Protein AF-A0A2P9H686-F1 (afdb_monomer)

Structure (mmCIF, N/CA/C/O backbone):
data_AF-A0A2P9H686-F1
#
_entry.id   AF-A0A2P9H686-F1
#
loop_
_atom_site.group_PDB
_atom_site.id
_atom_site.type_symbol
_atom_site.label_atom_id
_atom_site.label_alt_id
_atom_site.label_comp_id
_atom_site.label_asym_id
_atom_site.label_entity_id
_atom_site.label_seq_id
_atom_site.pdbx_PDB_ins_code
_atom_site.Cartn_x
_atom_site.Cartn_y
_atom_site.Cartn_z
_atom_site.occupancy
_atom_site.B_iso_or_equiv
_atom_site.auth_seq_id
_atom_site.auth_comp_id
_atom_site.auth_asym_id
_atom_site.auth_atom_id
_atom_site.pdbx_PDB_model_num
ATOM 1 N N . MET A 1 1 ? 28.401 1.235 -48.969 1.00 35.66 1 MET A N 1
ATO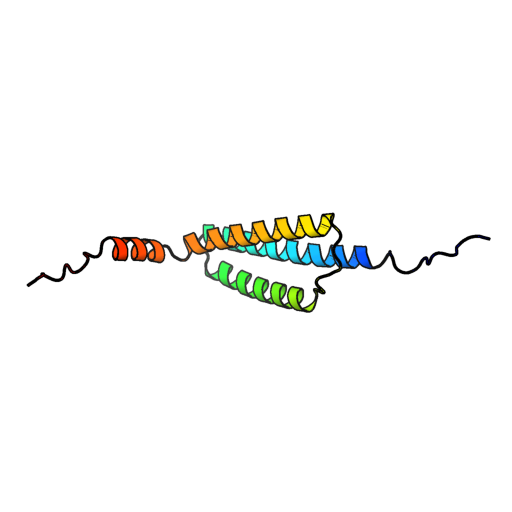M 2 C CA . MET A 1 1 ? 29.244 0.859 -47.812 1.00 35.66 1 MET A CA 1
ATOM 3 C C . MET A 1 1 ? 28.421 1.057 -46.553 1.00 35.66 1 MET A C 1
ATOM 5 O O . MET A 1 1 ? 27.685 2.031 -46.477 1.00 35.66 1 MET A O 1
ATOM 9 N N . ALA A 1 2 ? 28.430 0.055 -45.678 1.00 37.09 2 ALA A N 1
ATOM 10 C CA . ALA A 1 2 ? 27.423 -0.170 -44.650 1.00 37.09 2 ALA A CA 1
ATOM 11 C C . ALA A 1 2 ? 27.422 0.869 -43.517 1.00 37.09 2 ALA A C 1
ATOM 13 O O . ALA A 1 2 ? 28.468 1.333 -43.068 1.00 37.09 2 ALA A O 1
ATOM 14 N N . PHE A 1 3 ? 26.201 1.153 -43.057 1.00 38.00 3 PHE A N 1
ATOM 15 C CA . PHE A 1 3 ? 25.838 1.821 -41.814 1.00 38.00 3 PHE A CA 1
ATOM 16 C C . PHE A 1 3 ? 26.611 1.247 -40.623 1.00 38.00 3 PHE A C 1
ATOM 18 O O . PHE A 1 3 ? 26.540 0.048 -40.357 1.00 38.00 3 PHE A O 1
ATOM 25 N N . LYS A 1 4 ? 27.261 2.114 -39.849 1.00 41.88 4 LYS A N 1
ATOM 26 C CA . LYS A 1 4 ? 27.692 1.789 -38.489 1.00 41.88 4 LYS A CA 1
ATOM 27 C C . LYS A 1 4 ? 26.684 2.429 -37.538 1.00 41.88 4 LYS A C 1
ATOM 29 O O . LYS A 1 4 ? 26.831 3.582 -37.151 1.00 41.88 4 LYS A O 1
ATOM 34 N N . LYS A 1 5 ? 25.590 1.706 -37.280 1.00 52.00 5 LYS A N 1
ATOM 35 C CA . LYS A 1 5 ? 24.644 2.045 -36.215 1.00 52.00 5 LYS A CA 1
ATOM 36 C C . LYS A 1 5 ? 25.286 1.700 -34.871 1.00 52.00 5 LYS A C 1
ATOM 38 O O . LYS A 1 5 ? 25.851 0.622 -34.707 1.00 52.00 5 LYS A O 1
ATOM 43 N N . ASN A 1 6 ? 25.205 2.684 -33.987 1.00 47.69 6 ASN A N 1
ATOM 44 C CA . ASN A 1 6 ? 25.576 2.733 -32.577 1.00 47.69 6 ASN A CA 1
ATOM 45 C C . ASN A 1 6 ? 25.313 1.420 -31.825 1.00 47.69 6 ASN A C 1
ATOM 47 O O . ASN A 1 6 ? 24.280 0.787 -32.025 1.00 47.69 6 ASN A O 1
ATOM 51 N N . HIS A 1 7 ? 26.237 1.039 -30.942 1.00 43.03 7 HIS A N 1
ATOM 52 C CA . HIS A 1 7 ? 26.162 -0.209 -30.176 1.00 43.03 7 HIS A CA 1
ATOM 53 C C . HIS A 1 7 ? 26.473 -0.011 -28.682 1.00 43.03 7 HIS A C 1
ATOM 55 O O . HIS A 1 7 ? 27.150 -0.838 -28.087 1.00 43.03 7 HIS A O 1
ATOM 61 N N . CYS A 1 8 ? 26.024 1.097 -28.073 1.00 41.28 8 CYS A N 1
ATOM 62 C CA . CYS A 1 8 ? 26.352 1.391 -26.667 1.00 41.28 8 CYS A CA 1
ATOM 63 C C . CYS A 1 8 ? 25.225 1.973 -25.788 1.00 41.28 8 CYS A C 1
ATOM 65 O O . CYS A 1 8 ? 25.517 2.307 -24.648 1.00 41.28 8 CYS A O 1
ATOM 67 N N . GLU A 1 9 ? 23.968 2.087 -26.239 1.00 40.03 9 GLU A N 1
ATOM 68 C CA . GLU A 1 9 ? 22.921 2.775 -25.442 1.00 40.03 9 GLU A CA 1
ATOM 69 C C . GLU A 1 9 ? 21.691 1.923 -25.063 1.00 40.03 9 GLU A C 1
ATOM 71 O O . GLU A 1 9 ? 20.834 2.407 -24.333 1.00 40.03 9 GLU A O 1
ATOM 76 N N . GLU A 1 10 ? 21.589 0.654 -25.475 1.00 42.50 10 GLU A N 1
ATOM 77 C CA . GLU A 1 10 ? 20.373 -0.150 -25.216 1.00 42.50 10 GLU A CA 1
ATOM 78 C C . GLU A 1 10 ? 20.402 -0.960 -23.902 1.00 42.50 10 GLU A C 1
ATOM 80 O O . GLU A 1 10 ? 19.351 -1.282 -23.363 1.00 42.50 10 GLU A O 1
ATOM 85 N N . GLU A 1 11 ? 21.569 -1.232 -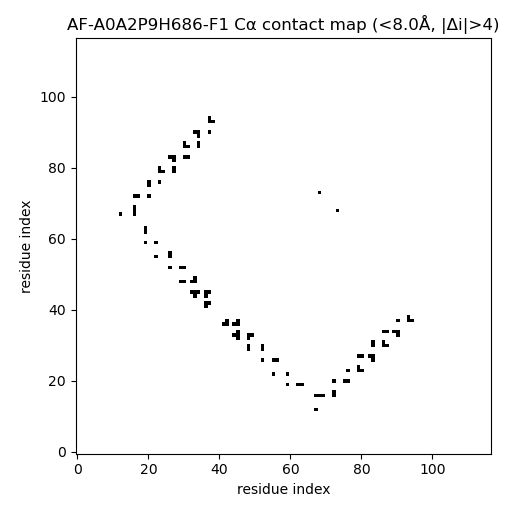23.310 1.00 43.25 11 GLU A N 1
ATOM 86 C CA . GLU A 1 11 ? 21.677 -2.204 -22.201 1.00 43.25 11 GLU A CA 1
ATOM 87 C C . GLU A 1 11 ? 21.416 -1.612 -20.793 1.00 43.25 11 GLU A C 1
ATOM 89 O O . GLU A 1 11 ? 21.344 -2.340 -19.806 1.00 43.25 11 GLU A O 1
ATOM 94 N N . GLN A 1 12 ? 21.241 -0.288 -20.672 1.00 46.44 12 GLN A N 1
ATOM 95 C CA . GLN A 1 12 ? 21.010 0.401 -19.386 1.00 46.44 12 GLN A CA 1
ATOM 96 C C . GLN A 1 12 ? 19.530 0.673 -19.062 1.00 46.44 12 GLN A C 1
ATOM 98 O O . GLN A 1 12 ? 19.181 0.826 -17.889 1.00 46.44 12 GLN A O 1
ATOM 103 N N . ALA A 1 13 ? 18.643 0.690 -20.062 1.00 51.19 13 ALA A N 1
ATOM 104 C CA . ALA A 1 13 ? 17.220 0.984 -19.866 1.00 51.19 13 ALA A CA 1
ATOM 105 C C . ALA A 1 13 ? 16.452 -0.169 -19.188 1.00 51.19 13 ALA A C 1
ATOM 107 O O . ALA A 1 13 ? 15.558 0.074 -18.371 1.00 51.19 13 ALA A O 1
ATOM 108 N N . ASP A 1 14 ? 16.842 -1.417 -19.460 1.00 55.59 14 ASP A N 1
ATOM 109 C CA . ASP A 1 14 ? 16.179 -2.609 -18.919 1.00 55.59 14 ASP A CA 1
ATOM 110 C C . ASP A 1 14 ? 16.427 -2.779 -17.412 1.00 55.59 14 ASP A C 1
ATOM 112 O O . ASP A 1 14 ? 15.499 -3.056 -16.645 1.00 55.59 14 ASP A O 1
ATOM 116 N N . GLY A 1 15 ? 17.657 -2.524 -16.949 1.00 58.25 15 GLY A N 1
ATOM 117 C CA . GLY A 1 15 ? 18.004 -2.588 -15.524 1.00 58.25 15 GLY A CA 1
ATOM 118 C C . GLY A 1 15 ? 17.287 -1.524 -14.685 1.00 58.25 15 GLY A C 1
ATOM 119 O O . GLY A 1 15 ? 16.824 -1.802 -13.577 1.00 58.25 15 GLY A O 1
ATOM 120 N N . TYR A 1 16 ? 17.128 -0.317 -15.233 1.00 63.25 16 TYR A N 1
ATOM 121 C CA . TYR A 1 16 ? 16.438 0.787 -14.565 1.00 63.25 16 TYR A CA 1
ATOM 122 C C . TYR A 1 16 ? 14.915 0.596 -14.525 1.00 63.25 16 TYR A C 1
ATOM 124 O O . TYR A 1 16 ? 14.286 0.788 -13.481 1.00 63.25 16 TYR A O 1
ATOM 132 N N . SER A 1 17 ? 14.327 0.129 -15.632 1.00 73.62 17 SER A N 1
ATOM 133 C CA . SER A 1 17 ? 12.901 -0.206 -15.715 1.00 73.62 17 SER A CA 1
ATOM 134 C C . SER A 1 17 ? 12.523 -1.321 -14.741 1.00 73.62 17 SER A C 1
ATOM 136 O O . SER A 1 17 ? 11.510 -1.224 -14.046 1.00 73.62 17 SER A O 1
ATOM 138 N N . SER A 1 18 ? 13.368 -2.352 -14.630 1.00 78.00 18 SER A N 1
ATOM 139 C CA . SER A 1 18 ? 13.176 -3.440 -13.670 1.00 78.00 18 SER A CA 1
ATOM 140 C C . SER A 1 18 ? 13.245 -2.950 -12.219 1.00 78.00 18 SER A C 1
ATOM 142 O O . SER A 1 18 ? 12.425 -3.362 -11.398 1.00 78.00 18 SER A O 1
ATOM 144 N N . GLY A 1 19 ? 14.178 -2.048 -11.894 1.00 86.25 19 GLY A N 1
ATOM 145 C CA . GLY A 1 19 ? 14.286 -1.451 -10.559 1.00 86.25 19 GLY A CA 1
ATOM 146 C C . GLY A 1 19 ? 13.062 -0.609 -10.181 1.00 86.25 19 GLY A C 1
ATOM 147 O O . GLY A 1 19 ? 12.564 -0.705 -9.060 1.00 86.25 19 GLY A O 1
ATOM 148 N N . LEU A 1 20 ? 12.520 0.158 -11.131 1.00 87.31 20 LEU A N 1
ATOM 149 C CA . LEU A 1 20 ? 11.311 0.953 -10.911 1.00 87.31 20 LEU A CA 1
ATOM 150 C C . LEU A 1 20 ? 10.079 0.067 -10.671 1.00 87.31 20 LEU A C 1
ATOM 152 O O . LEU A 1 20 ? 9.271 0.349 -9.786 1.00 87.31 20 LEU A O 1
ATOM 156 N N . ILE A 1 21 ? 9.934 -1.023 -11.432 1.00 90.62 21 ILE A N 1
ATOM 157 C CA . ILE A 1 21 ? 8.847 -1.988 -11.217 1.00 90.62 21 ILE A CA 1
ATOM 158 C C . ILE A 1 21 ? 8.976 -2.679 -9.862 1.00 90.62 21 ILE A C 1
ATOM 160 O O . ILE A 1 21 ? 7.969 -2.791 -9.166 1.00 90.62 21 ILE A O 1
ATOM 164 N N . HIS A 1 22 ? 10.187 -3.049 -9.446 1.00 91.56 22 HIS A N 1
ATOM 165 C CA . HIS A 1 22 ? 10.419 -3.622 -8.122 1.00 91.56 22 HIS A CA 1
ATOM 166 C C . HIS A 1 22 ? 9.925 -2.694 -7.001 1.00 91.56 22 HIS A C 1
ATOM 168 O O . HIS A 1 22 ? 9.211 -3.136 -6.107 1.00 91.56 22 HIS A O 1
ATOM 174 N N . GLN A 1 23 ? 10.199 -1.387 -7.082 1.00 91.88 23 GLN A N 1
ATOM 175 C CA . GLN A 1 23 ? 9.700 -0.422 -6.091 1.00 91.88 23 GLN A CA 1
ATOM 176 C C . GLN A 1 23 ? 8.164 -0.394 -6.016 1.00 91.88 23 GLN A C 1
ATOM 178 O O . GLN A 1 23 ? 7.592 -0.325 -4.928 1.00 91.88 23 GLN A O 1
ATOM 183 N N . TYR A 1 24 ? 7.470 -0.487 -7.156 1.00 94.25 24 TYR A N 1
ATOM 184 C CA . TYR A 1 24 ? 6.008 -0.607 -7.168 1.00 94.25 24 TYR A CA 1
ATOM 185 C C . TYR A 1 24 ? 5.518 -1.918 -6.531 1.00 94.25 24 TYR A C 1
ATOM 187 O O . TYR A 1 24 ? 4.480 -1.918 -5.868 1.00 94.25 24 TYR A O 1
ATOM 195 N N . GLU A 1 25 ? 6.240 -3.023 -6.717 1.00 95.25 25 GLU A N 1
ATOM 196 C CA . GLU A 1 25 ? 5.916 -4.322 -6.113 1.00 95.25 25 GLU A CA 1
ATOM 197 C C . GLU A 1 25 ? 6.108 -4.315 -4.594 1.00 95.25 25 GLU A C 1
ATOM 199 O O . GLU A 1 25 ? 5.268 -4.849 -3.863 1.00 95.25 25 GLU A O 1
ATOM 204 N N . GLU A 1 26 ? 7.150 -3.646 -4.101 1.00 96.06 26 GLU A N 1
ATOM 205 C CA . GLU A 1 26 ? 7.355 -3.465 -2.666 1.00 96.06 26 GLU A CA 1
ATOM 206 C C . GLU A 1 26 ? 6.219 -2.634 -2.045 1.00 96.06 26 GLU A C 1
ATOM 208 O O . GLU A 1 26 ? 5.692 -3.010 -0.996 1.00 96.06 26 GLU A O 1
ATOM 213 N N . ILE A 1 27 ? 5.786 -1.543 -2.696 1.00 96.38 27 ILE A N 1
ATOM 214 C CA . ILE A 1 27 ? 4.650 -0.730 -2.216 1.00 96.38 27 ILE A CA 1
ATOM 215 C C . ILE A 1 27 ? 3.358 -1.555 -2.221 1.00 96.38 27 ILE A C 1
ATOM 217 O O . ILE A 1 27 ? 2.597 -1.504 -1.257 1.00 96.38 27 ILE A O 1
ATOM 221 N N . ALA A 1 28 ? 3.108 -2.344 -3.271 1.00 97.38 28 ALA A N 1
ATOM 222 C CA . ALA A 1 28 ? 1.938 -3.219 -3.333 1.00 97.38 28 ALA A CA 1
ATOM 223 C C . ALA A 1 28 ? 1.944 -4.267 -2.207 1.00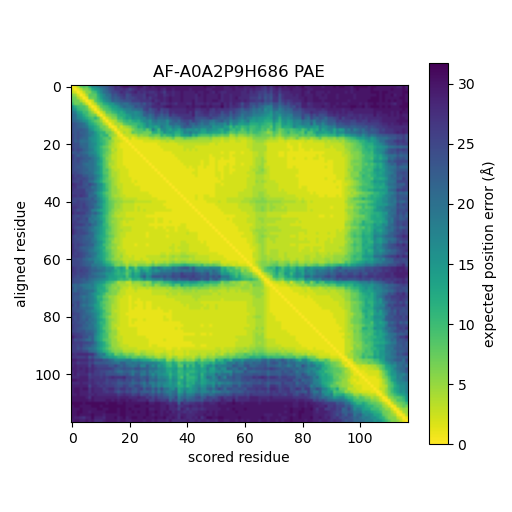 97.38 28 ALA A C 1
ATOM 225 O O . ALA A 1 28 ? 0.919 -4.502 -1.571 1.00 97.38 28 ALA A O 1
ATOM 226 N N . THR A 1 29 ? 3.109 -4.843 -1.905 1.00 98.06 29 THR A N 1
ATOM 227 C CA . THR A 1 29 ? 3.279 -5.789 -0.791 1.00 98.06 29 THR A CA 1
ATOM 228 C C . THR A 1 29 ? 3.001 -5.129 0.560 1.00 98.06 29 THR A C 1
ATOM 230 O O . THR A 1 29 ? 2.332 -5.710 1.421 1.00 98.06 29 THR A O 1
ATOM 233 N N . ALA A 1 30 ? 3.479 -3.899 0.750 1.00 97.50 30 ALA A N 1
ATOM 234 C CA . ALA A 1 30 ? 3.225 -3.137 1.964 1.00 97.50 30 ALA A CA 1
ATOM 235 C C . ALA A 1 30 ? 1.737 -2.758 2.100 1.00 97.50 30 ALA A C 1
ATOM 237 O O . ALA A 1 30 ? 1.159 -2.976 3.162 1.00 97.50 30 ALA A O 1
ATOM 238 N N . SER A 1 31 ? 1.079 -2.305 1.025 1.00 97.81 31 SER A N 1
ATOM 239 C CA . SER A 1 31 ? -0.367 -2.007 1.013 1.00 97.81 31 SER A CA 1
ATOM 240 C C . SER A 1 31 ? -1.216 -3.239 1.343 1.00 97.81 31 SER A C 1
ATOM 242 O O . SER A 1 31 ? -2.087 -3.178 2.215 1.00 97.81 31 SER A O 1
ATOM 244 N N . ARG A 1 32 ? -0.874 -4.408 0.788 1.00 98.31 32 ARG A N 1
ATOM 245 C CA . ARG A 1 32 ? -1.515 -5.672 1.168 1.00 98.31 32 ARG A CA 1
ATOM 246 C C . ARG A 1 32 ? -1.310 -6.019 2.645 1.00 98.31 32 ARG A C 1
ATOM 248 O O . ARG A 1 32 ? -2.248 -6.458 3.307 1.00 98.31 32 ARG A O 1
ATOM 255 N N . SER A 1 33 ? -0.111 -5.789 3.177 1.00 98.19 33 SER A N 1
ATOM 256 C CA . SER A 1 33 ? 0.183 -6.027 4.596 1.00 98.19 33 SER A CA 1
ATOM 257 C C . SER A 1 33 ? -0.619 -5.093 5.512 1.00 98.19 33 SER A C 1
ATOM 259 O O . SER A 1 33 ? -1.105 -5.539 6.552 1.00 98.19 33 SER A O 1
ATOM 261 N N . MET A 1 34 ? -0.830 -3.831 5.108 1.00 97.81 34 MET A N 1
ATOM 262 C CA . MET A 1 34 ? -1.743 -2.915 5.807 1.00 97.81 34 MET A CA 1
ATOM 263 C C . MET A 1 34 ? -3.177 -3.446 5.799 1.00 97.81 34 MET A C 1
ATOM 265 O O . MET A 1 34 ? -3.836 -3.433 6.835 1.00 97.81 34 MET A O 1
ATOM 269 N N . LEU A 1 35 ? -3.662 -3.954 4.661 1.00 98.06 35 LEU A N 1
ATOM 270 C CA . LEU A 1 35 ? -5.005 -4.527 4.574 1.00 98.06 35 LEU A CA 1
ATOM 271 C C . LEU A 1 35 ? -5.158 -5.747 5.492 1.00 98.06 35 LEU A C 1
ATOM 273 O O . LEU A 1 35 ? -6.161 -5.865 6.195 1.00 98.06 35 LEU A O 1
ATOM 277 N N . ASP A 1 36 ? -4.164 -6.632 5.535 1.00 98.12 36 ASP A N 1
ATOM 278 C CA . ASP A 1 36 ? -4.177 -7.794 6.425 1.00 98.12 36 ASP A CA 1
ATOM 279 C C . ASP A 1 36 ? -4.132 -7.388 7.911 1.00 98.12 36 ASP A C 1
ATOM 281 O O . ASP A 1 36 ? -4.791 -8.021 8.737 1.00 98.12 36 ASP A O 1
ATOM 285 N N . ALA A 1 37 ? -3.408 -6.323 8.269 1.00 97.19 37 ALA A N 1
ATOM 286 C CA . ALA A 1 37 ? -3.426 -5.753 9.619 1.00 97.19 37 ALA A CA 1
ATOM 287 C C . ALA A 1 37 ? -4.791 -5.127 9.960 1.00 97.19 37 ALA A C 1
ATOM 289 O O . ALA A 1 37 ? -5.360 -5.417 11.014 1.00 97.19 37 ALA A O 1
ATOM 290 N N . ALA A 1 38 ? -5.380 -4.367 9.031 1.00 95.88 38 ALA A N 1
ATOM 291 C CA . ALA A 1 38 ? -6.718 -3.793 9.173 1.00 95.88 38 ALA A CA 1
ATOM 292 C C . ALA A 1 38 ? -7.799 -4.879 9.317 1.00 95.88 38 ALA A C 1
ATOM 294 O O . ALA A 1 38 ? -8.735 -4.718 10.098 1.00 95.88 38 ALA A O 1
ATOM 295 N N . HIS A 1 39 ? -7.658 -6.020 8.632 1.00 95.50 39 HIS A N 1
ATOM 296 C CA . HIS A 1 39 ? -8.528 -7.185 8.826 1.00 95.50 39 HIS A CA 1
ATOM 297 C C . HIS A 1 39 ? -8.496 -7.731 10.255 1.00 95.50 39 HIS A C 1
ATOM 299 O O . HIS A 1 39 ? -9.510 -8.235 10.733 1.00 95.50 39 HIS A O 1
ATOM 305 N N . ARG A 1 40 ? -7.351 -7.632 10.934 1.00 96.25 40 ARG A N 1
ATOM 306 C CA . ARG A 1 40 ? -7.189 -8.043 12.335 1.00 96.25 40 ARG A CA 1
ATOM 307 C C . ARG A 1 40 ? -7.540 -6.937 13.334 1.00 96.25 40 ARG A C 1
ATOM 309 O O . ARG A 1 40 ? -7.523 -7.197 14.532 1.00 96.25 40 ARG A O 1
ATOM 316 N N . GLY A 1 41 ? -7.846 -5.725 12.864 1.00 93.12 41 GLY A N 1
ATOM 317 C CA . GLY A 1 41 ? -8.045 -4.549 13.715 1.00 93.12 41 GLY A CA 1
ATOM 318 C C . GLY A 1 41 ? -6.756 -4.021 14.356 1.00 93.12 41 GLY A C 1
ATOM 319 O O . GLY A 1 41 ? -6.826 -3.268 15.325 1.00 93.12 41 GLY A O 1
ATOM 320 N N . ASP A 1 42 ? -5.585 -4.410 13.842 1.00 96.31 42 ASP A N 1
ATOM 321 C CA . ASP A 1 42 ? -4.283 -3.982 14.362 1.00 96.31 42 ASP A CA 1
ATOM 322 C C . ASP A 1 42 ? -3.877 -2.628 13.763 1.00 96.31 42 ASP A C 1
ATOM 324 O O . ASP A 1 42 ? -3.058 -2.524 12.848 1.00 96.31 42 ASP A O 1
ATOM 328 N N . TRP A 1 43 ? -4.505 -1.563 14.260 1.00 94.62 43 TRP A N 1
ATOM 329 C CA . TRP A 1 43 ? -4.294 -0.205 13.753 1.00 94.62 43 TRP A CA 1
ATOM 330 C C . TRP A 1 43 ? -2.906 0.360 14.071 1.00 94.62 43 TRP A C 1
ATOM 332 O O . TRP A 1 43 ? -2.425 1.230 13.344 1.00 94.62 43 TRP A O 1
ATOM 342 N N . CYS A 1 44 ? -2.240 -0.150 15.112 1.00 95.62 44 CYS A N 1
ATOM 343 C CA . CYS A 1 44 ? -0.843 0.180 15.391 1.00 95.62 44 CYS A CA 1
ATOM 344 C C . CYS A 1 44 ? 0.049 -0.313 14.249 1.00 95.62 44 CYS A C 1
ATOM 346 O O . CYS A 1 44 ? 0.795 0.473 13.669 1.00 95.62 44 CYS A O 1
ATOM 348 N N . GLN A 1 45 ? -0.108 -1.578 13.854 1.00 96.50 45 GLN A N 1
ATOM 349 C CA . GLN A 1 45 ? 0.636 -2.144 12.737 1.00 96.50 45 GLN A CA 1
ATOM 350 C C . GLN A 1 45 ? 0.284 -1.485 11.395 1.00 96.50 45 GLN A C 1
ATOM 352 O O . GLN A 1 45 ? 1.173 -1.276 10.570 1.00 96.50 45 GLN A O 1
ATOM 357 N N . VAL A 1 46 ? -0.985 -1.117 11.163 1.00 96.75 46 VAL A N 1
ATOM 358 C CA . VAL A 1 46 ? -1.369 -0.342 9.964 1.00 96.75 46 VAL A CA 1
ATOM 359 C C . VAL A 1 46 ? -0.557 0.952 9.881 1.00 96.75 46 VAL A C 1
ATOM 361 O O . VAL A 1 46 ? 0.017 1.235 8.832 1.00 96.75 46 VAL A O 1
ATOM 364 N N . LYS A 1 47 ? -0.454 1.700 10.986 1.00 96.00 47 LYS A N 1
ATOM 365 C CA . LYS A 1 47 ? 0.297 2.959 11.041 1.00 96.00 47 LYS A CA 1
ATOM 366 C C . LYS A 1 47 ? 1.803 2.761 10.830 1.00 96.00 47 LYS A C 1
ATOM 368 O O . LYS A 1 47 ? 2.412 3.499 10.063 1.00 96.00 47 LYS A O 1
ATOM 373 N N . GLU A 1 48 ? 2.402 1.752 11.459 1.00 96.75 48 GLU A N 1
ATOM 374 C CA . GLU A 1 48 ? 3.827 1.433 11.270 1.00 96.75 48 GLU A CA 1
ATOM 375 C C . GLU A 1 48 ? 4.156 1.125 9.800 1.00 96.75 48 GLU A C 1
ATOM 377 O O . GLU A 1 48 ? 5.167 1.579 9.256 1.00 96.75 48 GLU A O 1
ATOM 382 N N . ILE A 1 49 ? 3.287 0.368 9.125 1.00 97.31 49 ILE A N 1
ATOM 383 C CA . ILE A 1 49 ? 3.465 0.049 7.707 1.00 97.31 49 ILE A CA 1
ATOM 384 C C . ILE A 1 49 ? 3.194 1.285 6.833 1.00 97.31 49 ILE A C 1
ATOM 386 O O . ILE A 1 49 ? 3.908 1.491 5.849 1.00 97.31 49 ILE A O 1
ATOM 390 N N . GLU A 1 50 ? 2.222 2.130 7.187 1.00 95.56 50 GLU A N 1
ATOM 391 C CA . GLU A 1 50 ? 1.945 3.392 6.490 1.00 95.56 50 GLU A CA 1
ATOM 392 C C . GLU A 1 50 ? 3.183 4.301 6.465 1.00 95.56 50 GLU A C 1
ATOM 394 O O . GLU A 1 50 ? 3.562 4.799 5.402 1.00 95.56 50 GLU A O 1
ATOM 399 N N . GLU A 1 51 ? 3.862 4.470 7.601 1.00 96.06 51 GLU A N 1
ATOM 400 C CA . GLU A 1 51 ? 5.086 5.274 7.702 1.00 96.06 51 GLU A CA 1
ATOM 401 C C . GLU A 1 51 ? 6.179 4.760 6.749 1.00 96.06 51 GLU A C 1
ATOM 403 O O . GLU A 1 51 ? 6.843 5.544 6.060 1.00 96.06 51 GLU A O 1
ATOM 408 N N . ARG A 1 52 ? 6.324 3.435 6.627 1.00 94.88 52 ARG A N 1
ATOM 409 C CA . ARG A 1 52 ? 7.237 2.814 5.657 1.00 94.88 52 ARG A CA 1
ATOM 410 C C . ARG A 1 52 ? 6.791 3.057 4.210 1.00 94.88 52 ARG A C 1
ATOM 412 O O . ARG A 1 52 ? 7.619 3.411 3.369 1.00 94.88 52 ARG A O 1
ATOM 419 N N . CYS A 1 53 ? 5.499 2.916 3.911 1.00 94.62 53 CYS A N 1
ATOM 420 C CA . CYS A 1 53 ? 4.934 3.212 2.591 1.00 94.62 53 CYS A CA 1
ATOM 421 C C . CYS A 1 53 ? 5.209 4.660 2.166 1.00 94.62 53 CYS A C 1
ATOM 423 O O . CYS A 1 53 ? 5.596 4.901 1.021 1.00 94.62 53 CYS A O 1
ATOM 425 N N . GLN A 1 54 ? 5.061 5.626 3.075 1.00 94.75 54 GLN A N 1
ATOM 426 C CA . GLN A 1 54 ? 5.331 7.039 2.796 1.00 94.75 54 GLN A CA 1
ATOM 427 C C . GLN A 1 54 ? 6.788 7.266 2.366 1.00 94.75 54 GLN A C 1
ATOM 429 O O . GLN A 1 54 ? 7.035 7.970 1.383 1.00 94.75 54 GLN A O 1
ATOM 434 N N . GLN A 1 55 ? 7.746 6.621 3.039 1.00 94.31 55 GLN A N 1
ATOM 435 C CA . GLN A 1 55 ? 9.169 6.691 2.685 1.00 94.31 55 GLN A CA 1
ATOM 436 C C . GLN A 1 55 ? 9.442 6.085 1.303 1.00 94.31 55 GLN A C 1
ATOM 438 O O . GLN A 1 55 ? 10.137 6.689 0.484 1.00 94.31 55 GLN A O 1
ATOM 443 N N . MET A 1 56 ? 8.847 4.928 1.005 1.00 92.38 56 MET A N 1
ATOM 444 C CA . MET A 1 56 ? 8.994 4.260 -0.292 1.00 92.38 56 MET A CA 1
ATOM 445 C C . MET A 1 56 ? 8.400 5.092 -1.432 1.00 92.38 56 MET A C 1
ATOM 447 O O . MET A 1 56 ? 9.022 5.243 -2.481 1.00 92.38 56 MET A O 1
ATOM 451 N N . ILE A 1 57 ? 7.230 5.702 -1.219 1.00 91.31 57 ILE A N 1
ATOM 452 C CA . ILE A 1 57 ? 6.594 6.599 -2.194 1.00 91.31 57 ILE A CA 1
ATOM 453 C C . ILE A 1 57 ? 7.441 7.858 -2.413 1.00 91.31 57 ILE A C 1
ATOM 455 O O . ILE A 1 57 ? 7.553 8.328 -3.547 1.00 91.31 57 ILE A O 1
ATOM 459 N N . ALA A 1 58 ? 8.039 8.418 -1.359 1.00 91.19 58 ALA A N 1
ATOM 460 C CA . ALA A 1 58 ? 8.934 9.565 -1.481 1.00 91.19 58 ALA A CA 1
ATOM 461 C C . ALA A 1 58 ? 10.185 9.217 -2.305 1.00 91.19 58 ALA A C 1
ATOM 463 O O . ALA A 1 58 ? 10.516 9.944 -3.243 1.00 91.19 58 ALA A O 1
ATOM 464 N N . ALA A 1 59 ? 10.822 8.077 -2.021 1.00 88.25 59 ALA A N 1
ATOM 465 C CA . ALA A 1 59 ? 11.963 7.580 -2.788 1.00 88.25 59 ALA A CA 1
ATOM 466 C C . ALA A 1 59 ? 11.597 7.329 -4.260 1.00 88.25 59 ALA A C 1
ATOM 468 O O . ALA A 1 59 ? 12.302 7.786 -5.157 1.00 88.25 59 ALA A O 1
ATOM 469 N N . LEU A 1 60 ? 10.450 6.693 -4.515 1.00 87.38 60 LEU A N 1
ATOM 470 C CA . LEU A 1 60 ? 9.929 6.442 -5.859 1.00 87.38 60 LEU A CA 1
ATOM 471 C C . LEU A 1 60 ? 9.705 7.744 -6.646 1.00 87.38 60 LEU A C 1
ATOM 473 O O . LEU A 1 60 ? 10.042 7.825 -7.824 1.00 87.38 60 LEU A O 1
ATOM 477 N N . LYS A 1 61 ? 9.154 8.784 -6.005 1.00 85.88 61 LYS A N 1
ATOM 478 C CA . LYS A 1 61 ? 8.927 10.097 -6.637 1.00 85.88 61 LYS A CA 1
ATOM 479 C C . LYS A 1 61 ? 10.230 10.793 -7.027 1.00 85.88 61 LYS A C 1
ATOM 481 O O . LYS A 1 61 ? 10.263 11.439 -8.069 1.00 85.88 61 LYS A O 1
ATOM 486 N N . LEU A 1 62 ? 11.276 10.666 -6.211 1.00 83.88 62 LEU A N 1
ATOM 487 C CA . LEU A 1 62 ? 12.608 11.202 -6.516 1.00 83.88 62 LEU A CA 1
ATOM 488 C C . LEU A 1 62 ? 13.300 10.403 -7.624 1.00 83.88 62 LEU A C 1
ATOM 490 O O . LEU A 1 62 ? 14.018 10.971 -8.441 1.00 83.88 62 LEU A O 1
ATOM 494 N N . ALA A 1 63 ? 13.068 9.092 -7.654 1.00 74.88 63 ALA A N 1
ATOM 495 C CA . ALA A 1 63 ? 13.719 8.169 -8.567 1.00 74.88 63 ALA A CA 1
ATOM 496 C C . ALA A 1 63 ? 13.040 8.044 -9.937 1.00 74.88 63 ALA A C 1
ATOM 498 O O . ALA A 1 63 ? 13.572 7.312 -10.757 1.00 74.88 63 ALA A O 1
ATOM 499 N N . SER A 1 64 ? 11.895 8.684 -10.210 1.00 64.00 64 SER A N 1
ATOM 500 C CA . SER A 1 64 ? 11.112 8.420 -11.430 1.00 64.00 64 SER A CA 1
ATOM 501 C C . SER A 1 64 ? 11.109 9.596 -12.429 1.00 64.00 64 SER A C 1
ATOM 503 O O . SER A 1 64 ? 10.280 10.503 -12.315 1.00 64.00 64 SER A O 1
ATOM 505 N N . PRO A 1 65 ? 11.964 9.574 -13.472 1.00 60.81 65 PRO A N 1
ATOM 506 C CA . PRO A 1 65 ? 11.679 10.211 -14.747 1.00 60.81 65 PRO A CA 1
ATOM 507 C C . PRO A 1 65 ? 10.499 9.476 -15.396 1.00 60.81 65 PRO A C 1
ATOM 509 O O . PRO A 1 65 ? 10.450 8.247 -15.424 1.00 60.81 65 PRO A O 1
ATOM 512 N N . ARG A 1 66 ? 9.517 10.227 -15.902 1.00 57.69 66 ARG A N 1
ATOM 513 C CA . ARG A 1 66 ? 8.227 9.691 -16.373 1.00 57.69 66 ARG A CA 1
ATOM 514 C C . ARG A 1 66 ? 8.309 8.813 -17.632 1.00 57.69 66 ARG A C 1
ATOM 516 O O . ARG A 1 66 ? 7.316 8.154 -17.935 1.00 57.69 66 ARG A O 1
ATOM 523 N N . ASP A 1 67 ? 9.461 8.756 -18.303 1.00 55.16 67 ASP A N 1
ATOM 524 C CA . ASP A 1 67 ? 9.512 8.491 -19.748 1.00 55.16 67 ASP A CA 1
ATOM 525 C C . ASP A 1 67 ? 10.348 7.269 -20.185 1.00 55.16 67 ASP A C 1
ATOM 527 O O . ASP A 1 67 ? 10.650 7.140 -21.366 1.00 55.16 67 ASP A O 1
ATOM 531 N N . ALA A 1 68 ? 10.708 6.345 -19.285 1.00 67.06 68 ALA A N 1
ATOM 532 C CA . ALA A 1 68 ? 11.603 5.225 -19.626 1.00 67.06 68 ALA A CA 1
ATOM 533 C C . ALA A 1 68 ? 11.070 3.827 -19.259 1.00 67.06 68 ALA A C 1
ATOM 535 O O . ALA A 1 68 ? 11.851 2.981 -18.848 1.00 67.06 68 ALA A O 1
ATOM 536 N N . LEU A 1 69 ? 9.761 3.564 -19.371 1.00 78.25 69 LEU A N 1
ATOM 537 C CA . LEU A 1 69 ? 9.227 2.199 -19.231 1.00 78.25 69 LEU A CA 1
ATOM 538 C C . LEU A 1 69 ? 8.776 1.649 -20.583 1.00 78.25 69 LEU A C 1
ATOM 540 O O . LEU A 1 69 ? 8.017 2.306 -21.296 1.00 78.25 69 LEU A O 1
ATOM 544 N N . GLY A 1 70 ? 9.181 0.417 -20.891 1.00 84.00 70 GLY A N 1
ATOM 545 C CA . GLY A 1 70 ? 8.616 -0.347 -21.999 1.00 84.00 70 GLY A CA 1
ATOM 546 C C . GLY A 1 70 ? 7.128 -0.661 -21.793 1.00 84.00 70 GLY A C 1
ATOM 547 O O . GLY A 1 70 ? 6.589 -0.597 -20.684 1.00 84.00 70 GLY A O 1
ATOM 548 N N . ASP A 1 71 ? 6.435 -1.047 -22.867 1.00 85.75 71 ASP A N 1
ATOM 549 C CA . ASP A 1 71 ? 4.989 -1.330 -22.844 1.00 85.75 71 ASP A CA 1
ATOM 550 C C . ASP A 1 71 ? 4.593 -2.424 -21.837 1.00 85.75 71 ASP A C 1
ATOM 552 O O . ASP A 1 71 ? 3.490 -2.430 -21.275 1.00 85.75 71 ASP A O 1
ATOM 556 N N . ARG A 1 72 ? 5.469 -3.412 -21.623 1.00 87.44 72 ARG A N 1
ATOM 557 C CA . ARG A 1 72 ? 5.239 -4.494 -20.659 1.00 87.44 72 ARG A CA 1
ATOM 558 C C . ARG A 1 72 ? 5.288 -3.959 -19.229 1.00 87.44 72 ARG A C 1
ATOM 560 O O . ARG A 1 72 ? 4.371 -4.229 -18.451 1.00 87.44 72 ARG A O 1
ATOM 567 N N . GLU A 1 73 ? 6.304 -3.177 -18.908 1.00 87.62 73 GLU A N 1
ATOM 568 C CA . GLU A 1 73 ? 6.536 -2.599 -17.590 1.00 87.62 73 GLU A CA 1
ATOM 569 C C . GLU A 1 73 ? 5.453 -1.571 -17.269 1.00 87.62 73 GLU A C 1
ATOM 571 O O . GLU A 1 73 ? 4.891 -1.585 -16.177 1.00 87.62 73 GLU A O 1
ATOM 576 N N . GLN A 1 74 ? 5.041 -0.761 -18.244 1.00 88.50 74 GLN A N 1
ATOM 577 C CA . GLN A 1 74 ? 3.939 0.179 -18.066 1.00 88.50 74 GLN A CA 1
ATOM 578 C C . GLN A 1 74 ? 2.617 -0.538 -17.738 1.00 88.50 74 GLN A C 1
ATOM 580 O O . GLN A 1 74 ? 1.893 -0.127 -16.825 1.00 88.50 74 GLN A O 1
ATOM 585 N N . ARG A 1 75 ? 2.306 -1.655 -18.414 1.00 91.75 75 ARG A N 1
ATOM 586 C CA . ARG A 1 75 ? 1.140 -2.490 -18.063 1.00 91.75 75 ARG A CA 1
ATOM 587 C C . ARG A 1 75 ? 1.254 -3.065 -16.652 1.00 91.75 75 ARG A C 1
ATOM 589 O O . ARG A 1 75 ? 0.271 -3.043 -15.909 1.00 91.75 75 ARG A O 1
ATOM 596 N N . ARG A 1 76 ? 2.439 -3.548 -16.267 1.00 92.94 76 ARG A N 1
ATOM 597 C CA . ARG A 1 76 ? 2.697 -4.087 -14.924 1.00 92.94 76 ARG A CA 1
ATOM 598 C C . ARG A 1 76 ? 2.520 -3.018 -13.848 1.00 92.94 76 ARG A C 1
ATOM 600 O O . ARG A 1 76 ? 1.804 -3.251 -12.878 1.00 92.94 76 ARG A O 1
ATOM 607 N N . ARG A 1 77 ? 3.078 -1.828 -14.058 1.00 91.75 77 ARG A N 1
ATOM 608 C CA . ARG A 1 77 ? 2.920 -0.661 -13.185 1.00 91.75 77 ARG A CA 1
ATOM 609 C C . ARG A 1 77 ? 1.453 -0.300 -12.970 1.00 91.75 77 ARG A C 1
ATOM 611 O O . ARG A 1 77 ? 1.030 -0.118 -11.833 1.00 91.75 77 ARG A O 1
ATOM 618 N N . ILE A 1 78 ? 0.663 -0.218 -14.044 1.00 94.19 78 ILE A N 1
ATOM 619 C CA . ILE A 1 78 ? -0.775 0.084 -13.949 1.00 94.19 78 ILE A CA 1
ATOM 620 C C . ILE A 1 78 ? -1.509 -0.989 -13.134 1.00 94.19 78 ILE A C 1
ATOM 622 O O . ILE A 1 78 ? -2.371 -0.655 -12.321 1.00 94.19 78 ILE A O 1
ATOM 626 N N . ALA A 1 79 ? -1.174 -2.268 -13.322 1.00 96.50 79 ALA A N 1
ATOM 627 C CA . ALA A 1 79 ? -1.766 -3.353 -12.542 1.00 96.50 79 ALA A CA 1
ATOM 628 C C . ALA A 1 79 ? -1.438 -3.237 -11.041 1.00 96.50 79 ALA A C 1
ATOM 630 O O . ALA A 1 79 ? -2.336 -3.372 -10.213 1.00 96.50 79 ALA A O 1
ATOM 631 N N . LEU A 1 80 ? -0.186 -2.920 -10.694 1.00 96.25 80 LEU A N 1
ATOM 632 C CA . LEU A 1 80 ? 0.248 -2.725 -9.305 1.00 96.25 80 LEU A CA 1
ATOM 633 C C . LEU A 1 80 ? -0.451 -1.528 -8.651 1.00 96.25 80 LEU A C 1
ATOM 635 O O . LEU A 1 80 ? -0.987 -1.658 -7.554 1.00 96.25 80 LEU A O 1
ATOM 639 N N . LEU A 1 81 ? -0.537 -0.392 -9.352 1.00 95.94 81 LEU A N 1
ATOM 640 C CA . LEU A 1 81 ? -1.261 0.791 -8.875 1.00 95.94 81 LEU A CA 1
ATOM 641 C C . LEU A 1 81 ? -2.736 0.494 -8.592 1.00 95.94 81 LEU A C 1
ATOM 643 O O . LEU A 1 81 ? -3.272 0.932 -7.578 1.00 95.94 81 LEU A O 1
ATOM 647 N N . ARG A 1 82 ? -3.396 -0.273 -9.467 1.00 98.06 82 ARG A N 1
ATOM 648 C CA . ARG A 1 82 ? -4.783 -0.702 -9.244 1.00 98.06 82 ARG A CA 1
ATOM 649 C C . ARG A 1 82 ? -4.918 -1.584 -8.005 1.00 98.06 82 ARG A C 1
ATOM 651 O O . ARG A 1 82 ? -5.887 -1.412 -7.274 1.00 98.06 82 ARG A O 1
ATOM 658 N N . SER A 1 83 ? -3.964 -2.485 -7.762 1.00 98.00 83 SER A N 1
ATOM 659 C CA . SER A 1 83 ? -3.950 -3.316 -6.551 1.00 98.00 83 SER A CA 1
ATOM 660 C C . SER A 1 83 ? -3.833 -2.462 -5.290 1.00 98.00 83 SER A C 1
ATOM 662 O O . SER A 1 83 ? -4.664 -2.601 -4.402 1.00 98.00 83 SER A O 1
ATOM 664 N N . ILE A 1 84 ? -2.872 -1.531 -5.254 1.00 97.31 84 ILE A N 1
ATOM 665 C CA . ILE A 1 84 ? -2.660 -0.613 -4.121 1.00 97.31 84 ILE A CA 1
ATOM 666 C C . ILE A 1 84 ? -3.939 0.180 -3.826 1.00 97.31 84 ILE A C 1
ATOM 668 O O . ILE A 1 84 ? -4.434 0.179 -2.705 1.00 97.31 84 ILE A O 1
ATOM 672 N N . LEU A 1 85 ? -4.537 0.800 -4.849 1.00 97.31 85 LEU A N 1
ATOM 673 C CA . LEU A 1 85 ? -5.757 1.597 -4.676 1.00 97.31 85 LEU A CA 1
ATOM 674 C C . LEU A 1 85 ? -6.952 0.766 -4.187 1.00 97.31 85 LEU A C 1
ATOM 676 O O . LEU A 1 85 ? -7.788 1.271 -3.434 1.00 97.31 85 LEU A O 1
ATOM 680 N N . ASN A 1 86 ? -7.055 -0.487 -4.631 1.00 98.00 86 ASN A N 1
ATOM 681 C CA . ASN A 1 86 ? -8.094 -1.407 -4.185 1.00 98.00 86 ASN A CA 1
ATOM 682 C C . ASN A 1 86 ? -7.899 -1.821 -2.718 1.00 98.00 86 ASN A C 1
ATOM 684 O O . ASN A 1 86 ? -8.873 -1.892 -1.967 1.00 98.00 86 ASN A O 1
ATOM 688 N N . ASP A 1 87 ? -6.661 -2.075 -2.302 1.00 97.88 87 ASP A N 1
ATOM 689 C CA . ASP A 1 87 ? -6.335 -2.398 -0.914 1.00 97.88 87 ASP A CA 1
ATOM 690 C C . ASP A 1 87 ? -6.603 -1.185 -0.002 1.00 97.88 87 ASP A C 1
ATOM 692 O O . ASP A 1 87 ? -7.318 -1.315 0.993 1.00 97.88 87 ASP A O 1
ATOM 696 N N . ASP A 1 88 ? -6.200 0.023 -0.409 1.00 95.00 88 ASP A N 1
ATOM 697 C CA . ASP A 1 88 ? -6.480 1.270 0.318 1.00 95.00 88 ASP A CA 1
ATOM 698 C C . ASP A 1 88 ? -7.988 1.548 0.458 1.00 95.00 88 ASP A C 1
ATOM 700 O O . ASP A 1 88 ? -8.460 2.000 1.505 1.00 95.00 88 ASP A O 1
ATOM 704 N N . ALA A 1 89 ? -8.777 1.278 -0.588 1.00 94.62 89 ALA A N 1
ATOM 705 C CA . ALA A 1 89 ? -10.232 1.420 -0.531 1.00 94.62 89 ALA A CA 1
ATOM 706 C C . ALA A 1 89 ? -10.857 0.473 0.499 1.00 94.62 89 ALA A C 1
ATOM 708 O O . ALA A 1 89 ? -11.743 0.872 1.256 1.00 94.62 89 ALA A O 1
ATOM 709 N N . GLN A 1 90 ? -10.370 -0.764 0.563 1.00 95.25 90 GLN A N 1
ATOM 710 C CA . GLN A 1 90 ? -10.816 -1.742 1.548 1.00 95.25 90 GLN A CA 1
ATOM 711 C C . GLN A 1 90 ? -10.397 -1.372 2.977 1.00 95.25 90 GLN A C 1
ATOM 713 O O . GLN A 1 90 ? -11.169 -1.611 3.909 1.00 95.25 90 GLN A O 1
ATOM 718 N N . ILE A 1 91 ? -9.215 -0.782 3.167 1.00 94.69 91 ILE A N 1
ATOM 719 C CA . ILE A 1 91 ? -8.773 -0.278 4.474 1.00 94.69 91 ILE A CA 1
ATOM 720 C C . ILE A 1 91 ? -9.697 0.854 4.945 1.00 94.69 91 ILE A C 1
ATOM 722 O O . ILE A 1 91 ? -10.208 0.783 6.062 1.00 94.69 91 ILE A O 1
ATOM 726 N N . ARG A 1 92 ? -10.002 1.846 4.089 1.00 90.88 92 ARG A N 1
ATOM 727 C CA . ARG A 1 92 ? -10.893 2.973 4.446 1.00 90.88 92 ARG A CA 1
ATOM 728 C C . ARG A 1 92 ? -12.276 2.521 4.905 1.00 90.88 92 ARG A C 1
ATOM 730 O O . ARG A 1 92 ? -12.761 2.988 5.929 1.00 90.88 92 ARG A O 1
ATOM 737 N N . VAL A 1 93 ? -12.876 1.552 4.208 1.00 89.38 93 VAL A N 1
ATOM 738 C CA . VAL A 1 93 ? -14.182 0.980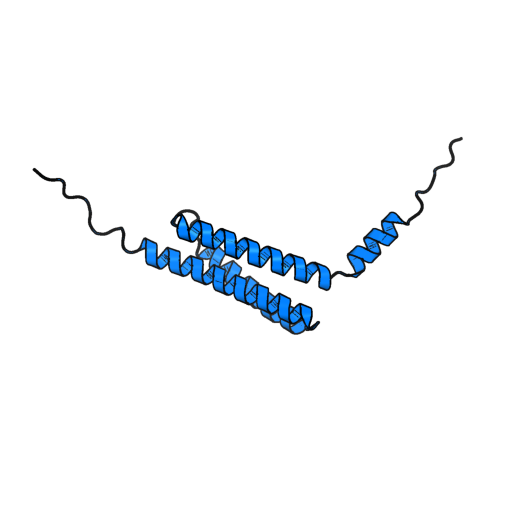 4.592 1.00 89.38 93 VAL A CA 1
ATOM 739 C C . VAL A 1 93 ? -14.173 0.414 6.020 1.00 89.38 93 VAL A C 1
ATOM 741 O O . VAL A 1 93 ? -15.212 0.407 6.673 1.00 89.38 93 VAL A O 1
ATOM 744 N N . ARG A 1 94 ? -13.021 -0.056 6.516 1.00 87.69 94 ARG A N 1
ATOM 745 C CA . ARG A 1 94 ? -12.869 -0.600 7.876 1.00 87.69 94 ARG A CA 1
ATOM 746 C C . ARG A 1 94 ? -12.529 0.465 8.912 1.00 87.69 94 ARG A C 1
ATOM 748 O O . ARG A 1 94 ? -12.968 0.344 10.050 1.00 87.69 94 ARG A O 1
ATOM 755 N N . ALA A 1 95 ? -11.740 1.468 8.533 1.00 82.19 95 ALA A N 1
ATOM 756 C CA . ALA A 1 95 ? -11.294 2.531 9.432 1.00 82.19 95 ALA A CA 1
ATOM 757 C C . ALA A 1 95 ? -12.399 3.556 9.741 1.00 82.19 95 ALA A C 1
ATOM 759 O O . ALA A 1 95 ? -12.398 4.164 10.809 1.00 82.19 95 ALA A O 1
ATOM 760 N N . GLU A 1 96 ? -13.370 3.723 8.838 1.00 73.00 96 GLU A N 1
ATOM 761 C CA . GLU A 1 96 ? -14.402 4.759 8.949 1.00 73.00 96 GLU A CA 1
ATOM 762 C C . GLU A 1 96 ? -15.848 4.204 8.940 1.00 73.00 96 GLU A C 1
ATOM 764 O O . GLU A 1 96 ? -16.660 4.641 8.121 1.00 73.00 96 GLU A O 1
ATOM 769 N N . PRO A 1 97 ? -16.244 3.272 9.843 1.00 68.62 97 PRO A N 1
ATOM 770 C CA . PRO A 1 97 ? -17.634 2.796 9.896 1.00 68.62 97 PRO A CA 1
ATOM 771 C C . PRO A 1 97 ? -18.623 3.936 10.177 1.00 68.62 97 PRO A C 1
ATOM 773 O O . PRO A 1 97 ? -19.679 4.023 9.554 1.00 68.62 97 PRO A O 1
ATOM 776 N N . TRP A 1 98 ? -18.216 4.865 11.047 1.00 64.56 98 TRP A N 1
ATOM 777 C CA . TRP A 1 98 ? -18.993 6.031 11.462 1.00 64.56 98 TRP A CA 1
ATOM 778 C C . TRP A 1 98 ? -19.317 6.994 10.311 1.00 64.56 98 TRP A C 1
ATOM 780 O O . TRP A 1 98 ? -20.250 7.781 10.433 1.00 64.56 98 TRP A O 1
ATOM 790 N N . LEU A 1 99 ? -18.581 6.948 9.194 1.00 64.88 99 LEU A N 1
ATOM 791 C CA . LEU A 1 99 ? -18.878 7.771 8.021 1.00 64.88 99 LEU A CA 1
ATOM 792 C C . LEU A 1 99 ? -20.152 7.281 7.318 1.00 64.88 99 LEU A C 1
ATOM 794 O O . LEU A 1 99 ? -20.953 8.100 6.875 1.00 64.88 99 LEU A O 1
ATOM 798 N N . ARG A 1 100 ? -20.393 5.961 7.296 1.00 67.25 100 ARG A N 1
ATOM 799 C CA . ARG A 1 100 ? -21.679 5.407 6.841 1.00 67.25 100 ARG A CA 1
ATOM 800 C C . ARG A 1 100 ? -22.804 5.754 7.803 1.00 67.25 100 ARG A C 1
ATOM 802 O O . ARG A 1 100 ? -23.858 6.192 7.358 1.00 67.25 100 ARG A O 1
ATOM 809 N N . ASP A 1 101 ? -22.559 5.623 9.105 1.00 71.94 101 ASP A N 1
ATOM 810 C CA . ASP A 1 101 ? -23.557 5.974 10.120 1.00 71.94 101 ASP A CA 1
ATOM 811 C C . ASP A 1 101 ? -23.931 7.467 10.039 1.00 71.94 101 ASP A C 1
ATOM 813 O O . ASP A 1 101 ? -25.095 7.837 10.190 1.00 71.94 101 ASP A O 1
ATOM 817 N N . LEU A 1 102 ? -22.959 8.337 9.736 1.00 70.94 102 LEU A N 1
ATOM 818 C CA . LEU A 1 102 ? -23.175 9.763 9.499 1.00 70.94 102 LEU A CA 1
ATOM 819 C C . LEU A 1 102 ? -23.954 10.027 8.203 1.00 70.94 102 LEU A C 1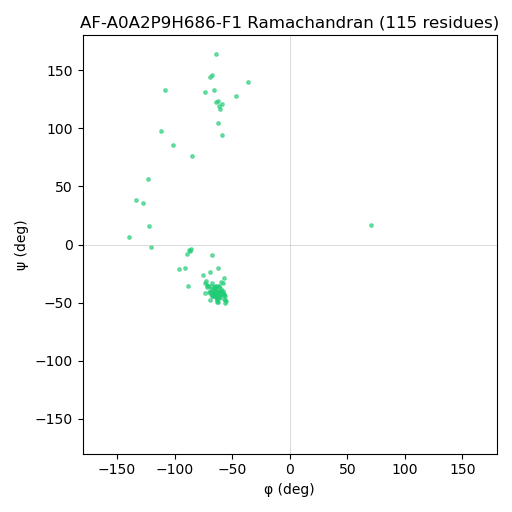
ATOM 821 O O . LEU A 1 102 ? -24.856 10.862 8.206 1.00 70.94 102 LEU A O 1
ATOM 825 N N . GLU A 1 103 ? -23.642 9.336 7.104 1.00 74.06 103 GLU A N 1
ATOM 826 C CA . GLU A 1 103 ? -24.413 9.423 5.855 1.00 74.06 103 GLU A CA 1
ATOM 827 C C . GLU A 1 103 ? -25.877 9.010 6.063 1.00 74.06 103 GLU A C 1
ATOM 829 O O . GLU A 1 103 ? -26.785 9.694 5.583 1.00 74.06 103 GLU A O 1
ATOM 834 N N . ASP A 1 104 ? -26.120 7.935 6.813 1.00 78.69 104 ASP 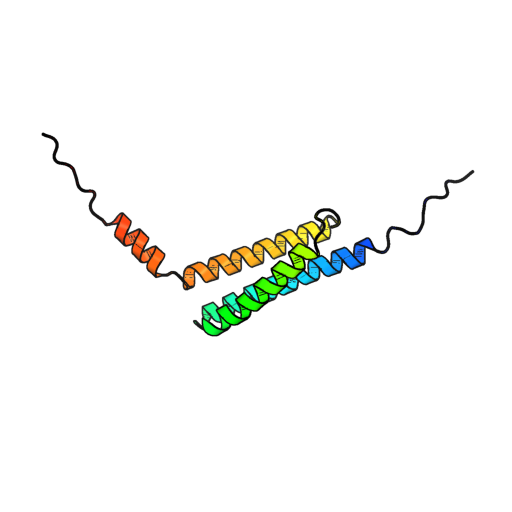A N 1
ATOM 835 C CA . ASP A 1 104 ? -27.465 7.467 7.144 1.00 78.69 104 ASP A CA 1
ATOM 836 C C . A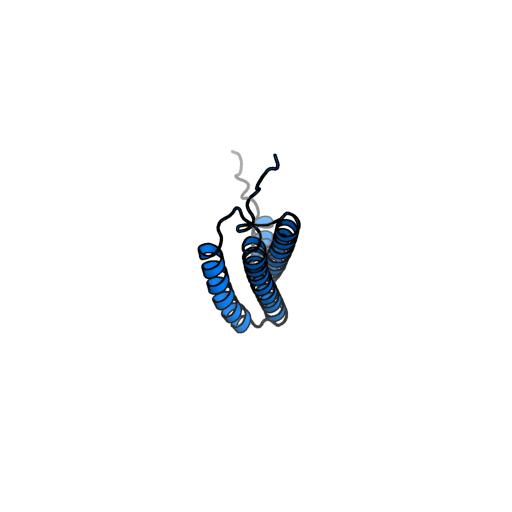SP A 1 104 ? -28.194 8.446 8.071 1.00 78.69 104 ASP A C 1
ATOM 838 O O . ASP A 1 104 ? -29.366 8.764 7.840 1.00 78.69 104 ASP A O 1
ATOM 842 N N . PHE A 1 105 ? -27.507 9.004 9.071 1.00 78.38 105 PHE A N 1
ATOM 843 C CA . PHE A 1 105 ? -28.049 10.049 9.943 1.00 78.38 105 PHE A CA 1
ATOM 844 C C . PHE A 1 105 ? -28.424 11.318 9.161 1.00 78.38 105 PHE A C 1
ATOM 846 O O . PHE A 1 105 ? -29.519 11.854 9.320 1.00 78.38 105 PHE A O 1
ATOM 853 N N . LEU A 1 106 ? -27.555 11.785 8.261 1.00 80.69 106 LEU A N 1
ATOM 854 C CA . LEU A 1 106 ? -27.819 12.965 7.431 1.00 80.69 106 LEU A CA 1
ATOM 855 C C . LEU A 1 106 ? -28.952 12.726 6.424 1.00 80.69 106 LEU A C 1
ATOM 857 O O . LEU A 1 106 ? -29.715 13.645 6.134 1.00 80.69 106 LEU A O 1
ATOM 861 N N . ARG A 1 107 ? -29.098 11.500 5.910 1.00 76.62 107 ARG A N 1
ATOM 862 C CA . ARG A 1 107 ? -30.199 11.109 5.016 1.00 76.62 107 ARG A CA 1
ATOM 863 C C . ARG A 1 107 ? -31.540 10.986 5.746 1.00 76.62 107 ARG A C 1
ATOM 865 O O . ARG A 1 107 ? -32.583 11.225 5.141 1.00 76.62 107 ARG A O 1
ATOM 872 N N . SER A 1 108 ? -31.514 10.602 7.021 1.00 73.06 108 SER A N 1
ATOM 873 C CA . SER A 1 108 ? -32.698 10.464 7.880 1.00 73.06 108 SER A CA 1
ATOM 874 C C . SER A 1 108 ? -33.064 11.748 8.632 1.00 73.06 108 SER A C 1
ATOM 876 O O . SER A 1 108 ? -34.156 11.828 9.198 1.00 73.06 108 SER A O 1
ATOM 878 N N . ALA A 1 109 ? -32.214 12.780 8.586 1.00 64.31 109 ALA A N 1
ATOM 879 C CA . ALA A 1 109 ? -32.524 14.095 9.125 1.00 64.31 109 ALA A CA 1
ATOM 880 C C . ALA A 1 109 ? -33.743 14.695 8.391 1.00 64.31 109 ALA A C 1
ATOM 882 O O . ALA A 1 109 ? -33.699 14.890 7.170 1.00 64.31 109 ALA A O 1
ATOM 883 N N . PRO A 1 110 ? -34.850 14.996 9.095 1.00 61.44 110 PRO A N 1
ATOM 884 C CA . PRO A 1 110 ? -36.026 15.563 8.460 1.00 61.44 110 PRO A CA 1
ATOM 885 C C . PRO A 1 110 ? -35.667 16.937 7.897 1.00 61.44 110 PRO A C 1
ATOM 887 O O . PRO A 1 110 ? -35.219 17.826 8.624 1.00 61.44 110 PRO A O 1
ATOM 890 N N . GLN A 1 111 ? -35.868 17.115 6.590 1.00 60.03 111 GLN A N 1
ATOM 891 C CA . GLN A 1 111 ? -35.737 18.426 5.974 1.00 60.03 111 GLN A CA 1
ATOM 892 C C . GLN A 1 111 ? -36.727 19.354 6.667 1.00 60.03 111 GLN A C 1
ATOM 894 O O . GLN A 1 111 ? -37.927 19.073 6.691 1.00 60.03 111 GLN A O 1
ATOM 899 N N . ALA A 1 112 ? -36.217 20.428 7.272 1.00 57.81 112 ALA A N 1
ATOM 900 C CA . ALA A 1 112 ? -37.041 21.472 7.852 1.00 57.81 112 ALA A CA 1
ATOM 901 C C . ALA A 1 112 ? -37.918 22.054 6.735 1.00 57.81 112 ALA A C 1
ATOM 903 O O . ALA A 1 112 ? -37.495 22.921 5.971 1.00 57.81 112 ALA A O 1
ATOM 904 N N . GLN A 1 113 ? -39.137 21.528 6.609 1.00 56.25 113 GLN A N 1
ATOM 905 C CA . GLN A 1 113 ? -40.167 22.093 5.759 1.00 56.25 113 GLN A CA 1
ATOM 906 C C . GLN A 1 113 ? -40.459 23.480 6.314 1.00 56.25 113 GLN A C 1
ATOM 908 O O . GLN A 1 113 ? -41.066 23.635 7.372 1.00 56.25 113 GLN A O 1
ATOM 913 N N . LYS A 1 114 ? -39.954 24.495 5.617 1.00 52.06 114 LYS A 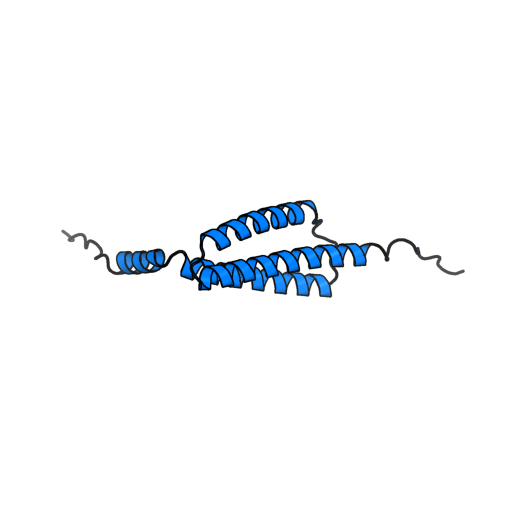N 1
ATOM 914 C CA . LYS A 1 114 ? -40.312 25.886 5.856 1.00 52.06 114 LYS A CA 1
ATOM 915 C C . LYS A 1 114 ? -41.822 26.000 5.605 1.00 52.06 114 LYS A C 1
ATOM 917 O O . LYS A 1 114 ? -42.225 25.751 4.468 1.00 52.06 114 LYS A O 1
ATOM 922 N N . PRO A 1 115 ? -42.659 26.333 6.606 1.00 54.22 115 PRO A N 1
ATOM 923 C CA . PRO A 1 115 ? -44.074 26.544 6.341 1.00 54.22 115 PRO A CA 1
ATOM 924 C C . PRO A 1 115 ? -44.196 27.723 5.369 1.00 54.22 115 PRO A C 1
ATOM 926 O O . PRO A 1 115 ? -43.627 28.794 5.603 1.00 54.22 115 PRO A O 1
ATOM 929 N N . MET A 1 116 ? -44.849 27.482 4.229 1.00 51.59 116 MET A N 1
ATOM 930 C CA . MET A 1 116 ? -45.245 28.546 3.306 1.00 51.59 116 MET A CA 1
ATOM 931 C C . MET A 1 116 ? -46.320 29.420 3.977 1.00 51.59 116 MET A C 1
ATOM 933 O O . MET A 1 116 ? -47.082 28.885 4.785 1.00 51.59 116 MET A O 1
ATOM 937 N N . PRO A 1 117 ? -46.332 30.736 3.690 1.00 67.62 117 PRO A N 1
ATOM 938 C CA . PRO A 1 117 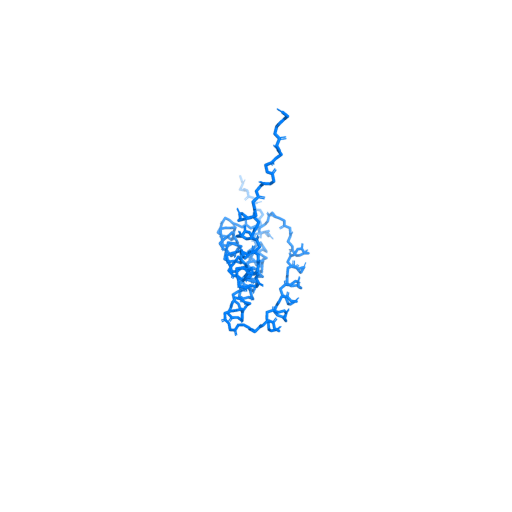? -47.226 31.699 4.331 1.00 67.62 117 PRO A CA 1
ATOM 939 C C . PRO A 1 117 ? -48.706 31.449 4.025 1.00 67.62 117 PRO A C 1
ATOM 941 O O . PRO A 1 117 ? -49.006 30.910 2.934 1.00 67.62 117 PRO A O 1
#

Radius of gyration: 23.48 Å; Cα contacts (8 Å, |Δi|>4): 58; chains: 1; bounding box: 76×40×63 Å

Mean predicted aligned error: 12.18 Å

Nearest PDB structures (foldseek):
  3h3m-assembly1_A  TM=8.902E-01  e=8.130E-04  Bordetella bronchiseptica
  3a7m-assembly1_B  TM=8.108E-01  e=4.685E-03  Salmonella enterica subsp. enterica serovar Typhimurium
  5krw-assembly1_A  TM=7.389E-01  e=2.035E-02  Salmonella enterica subsp. enterica serovar Typhimurium str. LT2
  5kp0-assembly1_A  TM=7.419E-01  e=2.035E-02  Salmonella enterica subsp. enterica serovar Typhimurium str. LT2
  6ch2-assembly1_D  TM=7.688E-01  e=2.063E-01  Salmonella enterica subsp. enterica serovar Typhimurium str. LT2

Secondary structure (DSSP, 8-state):
-------SSSTTHHHHHHHHHHHHHHHHHHHHHHHHHHHTT-HHHHHHHHHHHHHHHHHHHHH--TT---HHHHHHHHHHHHHHHHHHHHHHHHH-HHHHHHHHHHHHSPP--PPP-

pLDDT: mean 80.11, std 18.76, range [35.66, 98.31]

Solvent-accessible surface area (backbone atoms only — not comparable to full-atom values): 6898 Å² total; per-residue (Å²): 136,84,85,85,75,86,89,85,76,75,81,62,52,60,62,52,36,51,52,54,49,48,54,48,51,53,46,33,52,48,37,49,50,30,34,57,26,48,73,72,65,37,58,68,58,27,49,59,45,47,58,52,46,53,52,52,52,52,52,49,61,76,71,52,76,96,83,63,61,56,77,67,53,48,52,50,50,54,53,39,53,51,50,33,55,52,32,53,52,57,36,49,63,66,76,43,57,64,57,55,54,47,51,52,50,62,69,67,51,77,77,83,76,72,81,76,133

Foldseek 3Di:
DDDPDDDPPDPPLVVLLVVLLVLLVVLLVLLVVLLVCLVVVNVVSNVVSVVVSVVSVVVSVVSDDPPRHDPVSVVSSVVSVVSSVVSVVSSCVSVCVVVVVVVVVVVPPDDPPDDDD

Sequence (117 aa):
MAFKKNHCEEEQADGYSSGLIHQYEEIATASRSMLDAAHRGDWCQVKEIEERCQQMIAALKLASPRDALGDREQRRRIALLRSILNDDAQIRVRAEPWLRDLEDFLRSAPQAQKPMP